Protein AF-A0A965LUW9-F1 (afdb_monomer_lite)

pLDDT: mean 86.74, std 16.19, range [39.56, 98.75]

Foldseek 3Di:
DPPDPDDPDPDPVPDDLDDDPDDDDPLRVVLVVQQVVCVVVVNDDLQSSLVSCVVVVHAQPVRHRDDSVSVVVSCVVVSD

Secondary structure (DSSP, 8-state):
--S-----PPPGGGS-TT--SSPPPHHHHHHHHHHHHHHHTT--SHHHHHHHHHHTT---TTSPPP-HHHHHHHHHHHT-

Structure (mmCIF, N/CA/C/O backbone):
data_AF-A0A965LUW9-F1
#
_entry.id   AF-A0A965LUW9-F1
#
loop_
_atom_site.group_PDB
_atom_site.id
_atom_site.type_symbol
_atom_site.label_atom_id
_atom_site.label_alt_id
_atom_site.label_comp_id
_atom_site.label_asym_id
_atom_site.label_entity_id
_atom_site.label_seq_id
_atom_site.pdbx_PDB_ins_code
_atom_site.Cartn_x
_atom_site.Cartn_y
_atom_site.Cartn_z
_atom_site.occupancy
_atom_site.B_iso_or_equiv
_atom_site.auth_seq_id
_atom_site.auth_comp_id
_atom_site.auth_asym_id
_atom_site.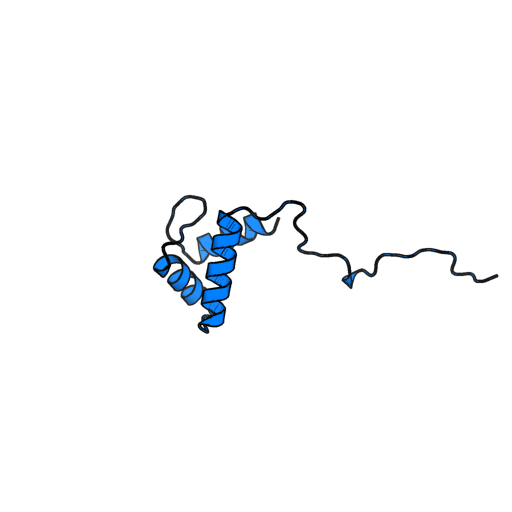auth_atom_id
_atom_site.pdbx_PDB_model_num
ATOM 1 N N . MET A 1 1 ? 38.792 16.641 -37.916 1.00 39.56 1 MET A N 1
ATOM 2 C CA . MET A 1 1 ? 37.386 17.093 -37.953 1.00 39.56 1 MET A CA 1
ATOM 3 C C . MET A 1 1 ? 36.517 15.876 -37.675 1.00 39.56 1 MET A C 1
ATOM 5 O O . MET A 1 1 ? 36.404 15.027 -38.546 1.00 39.56 1 MET A O 1
ATOM 9 N N . ASN A 1 2 ? 36.018 15.720 -36.449 1.00 46.97 2 ASN A N 1
ATOM 10 C CA . ASN A 1 2 ? 35.089 14.643 -36.106 1.00 46.97 2 ASN A CA 1
ATOM 11 C C . ASN A 1 2 ? 33.668 15.219 -36.277 1.00 46.97 2 ASN A C 1
ATOM 13 O O . ASN A 1 2 ? 33.381 16.223 -35.627 1.00 46.97 2 ASN A O 1
ATOM 17 N N . PRO A 1 3 ? 32.809 14.688 -37.165 1.00 55.31 3 PRO A N 1
ATOM 18 C CA . PRO A 1 3 ? 31.516 15.306 -37.487 1.00 55.31 3 PRO A CA 1
ATOM 19 C C . PRO A 1 3 ? 30.457 15.159 -36.378 1.00 55.31 3 PRO A C 1
ATOM 21 O O . PRO A 1 3 ? 29.357 15.686 -36.506 1.00 55.31 3 PRO A O 1
ATOM 24 N N . PHE A 1 4 ? 30.788 14.485 -35.275 1.00 61.88 4 PHE A N 1
ATOM 25 C CA . PHE A 1 4 ? 29.904 14.257 -34.133 1.00 61.88 4 PHE A CA 1
ATOM 26 C C . PHE A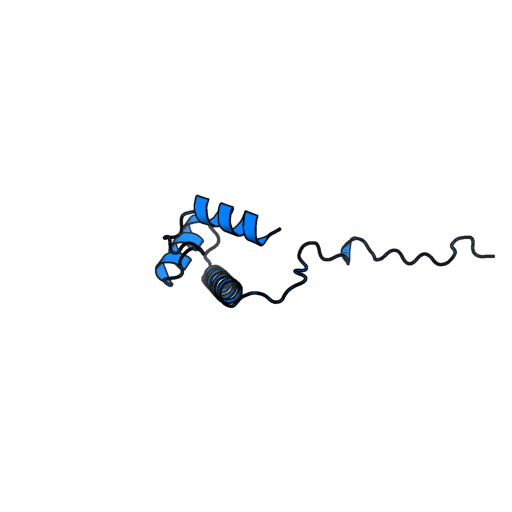 1 4 ? 30.326 15.139 -32.956 1.00 61.88 4 PHE A C 1
ATOM 28 O O . PHE A 1 4 ? 30.905 14.680 -31.973 1.00 61.88 4 PHE A O 1
ATOM 35 N N . GLY A 1 5 ? 30.100 16.443 -33.109 1.00 53.38 5 GLY A N 1
ATOM 36 C CA . GLY A 1 5 ? 30.284 17.417 -32.042 1.00 53.38 5 GLY A CA 1
ATOM 37 C C . GLY A 1 5 ? 29.375 17.123 -30.845 1.00 53.38 5 GLY A C 1
ATOM 38 O O . GLY A 1 5 ? 28.187 16.859 -31.008 1.00 53.38 5 GLY A O 1
ATOM 39 N N . ASP A 1 6 ? 29.994 17.169 -29.668 1.00 62.19 6 ASP A N 1
ATOM 40 C CA . ASP A 1 6 ? 29.455 17.324 -28.314 1.00 62.19 6 ASP A CA 1
ATOM 41 C C . ASP A 1 6 ? 27.927 17.498 -28.193 1.00 62.19 6 ASP A C 1
ATOM 43 O O . ASP A 1 6 ? 27.390 18.603 -28.107 1.00 62.19 6 ASP A O 1
ATOM 47 N N . ARG A 1 7 ? 27.202 16.379 -28.166 1.00 58.59 7 ARG A N 1
ATOM 48 C CA . ARG A 1 7 ? 25.804 16.346 -27.735 1.00 58.59 7 ARG A CA 1
ATOM 49 C C . ARG A 1 7 ? 25.600 15.106 -26.882 1.00 58.59 7 ARG A C 1
ATOM 51 O O . ARG A 1 7 ? 25.161 14.063 -27.356 1.00 58.59 7 ARG A O 1
ATOM 58 N N . ARG A 1 8 ? 25.977 15.214 -25.606 1.00 61.81 8 ARG A N 1
ATOM 59 C CA . ARG A 1 8 ? 25.587 14.241 -24.579 1.00 61.81 8 ARG A CA 1
ATOM 60 C C . ARG A 1 8 ? 24.077 14.347 -24.384 1.00 61.81 8 ARG A C 1
ATOM 62 O O . ARG A 1 8 ? 23.603 15.161 -23.596 1.00 61.81 8 ARG A O 1
ATOM 69 N N . PHE A 1 9 ? 23.312 13.567 -25.136 1.00 59.31 9 PHE A N 1
ATOM 70 C CA . PHE A 1 9 ? 21.940 13.281 -24.747 1.00 59.31 9 PHE A CA 1
ATOM 71 C C . PHE A 1 9 ? 22.010 12.391 -23.501 1.00 59.31 9 PHE A C 1
ATOM 73 O O . PHE A 1 9 ? 22.772 11.424 -23.519 1.00 59.31 9 PHE A O 1
ATOM 80 N N . PRO A 1 10 ? 21.298 12.701 -22.402 1.00 59.94 10 PRO A N 1
ATOM 81 C CA . PRO A 1 10 ? 21.157 11.727 -21.335 1.00 59.94 10 PRO A CA 1
ATOM 82 C C . PRO A 1 10 ? 20.509 10.488 -21.947 1.00 59.94 10 PRO A C 1
ATOM 84 O O . PRO A 1 10 ? 19.466 10.586 -22.598 1.00 59.94 10 PRO A O 1
ATOM 87 N N . GLU A 1 11 ? 21.176 9.352 -21.789 1.00 65.00 11 GLU A N 1
ATOM 88 C CA . GLU A 1 11 ? 20.698 8.058 -22.246 1.00 65.00 11 GLU A CA 1
ATOM 89 C C . GLU A 1 11 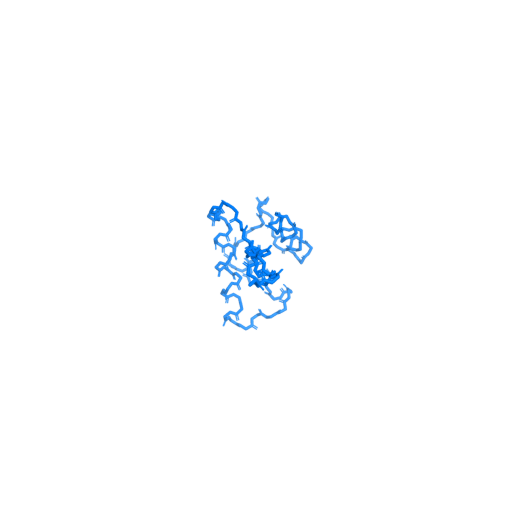? 19.218 7.883 -21.833 1.00 65.00 11 GLU A C 1
ATOM 91 O O . GLU A 1 11 ? 18.909 8.045 -20.650 1.00 65.00 11 GLU A O 1
ATOM 96 N N . PRO A 1 12 ? 18.272 7.604 -22.755 1.00 64.25 12 PRO A N 1
ATOM 97 C CA . PRO A 1 12 ? 16.835 7.585 -22.447 1.00 64.25 12 PRO A CA 1
ATOM 98 C C . PRO A 1 12 ? 16.462 6.626 -21.310 1.00 64.25 12 PRO A C 1
ATOM 100 O O . PRO A 1 12 ? 15.518 6.872 -20.570 1.00 64.25 12 PRO A O 1
ATOM 103 N N . TRP A 1 13 ? 17.243 5.559 -21.145 1.00 61.62 13 TRP A N 1
ATOM 104 C CA . TRP A 1 13 ? 17.106 4.558 -20.088 1.00 61.62 13 TRP A CA 1
ATOM 105 C C . TRP A 1 13 ? 17.652 5.009 -18.721 1.00 61.62 13 TRP A C 1
ATOM 107 O O . TRP A 1 13 ? 17.417 4.338 -17.721 1.00 61.62 13 TRP A O 1
ATOM 117 N N . ALA A 1 14 ? 18.355 6.143 -18.655 1.00 66.88 14 ALA A N 1
ATOM 118 C CA . ALA A 1 14 ? 18.798 6.785 -17.419 1.00 66.88 14 ALA A CA 1
ATOM 119 C C . ALA A 1 14 ? 17.827 7.881 -16.942 1.00 66.88 14 ALA A C 1
ATOM 121 O O . ALA A 1 14 ? 18.069 8.497 -15.902 1.00 66.88 14 ALA A O 1
ATOM 122 N N . GLN A 1 15 ? 16.741 8.148 -17.680 1.00 65.38 15 GLN A N 1
ATOM 123 C CA . GLN A 1 15 ? 15.701 9.066 -17.228 1.00 65.38 15 GLN A CA 1
ATOM 124 C C . GLN A 1 15 ? 14.721 8.329 -16.309 1.00 65.38 15 GLN A C 1
ATOM 126 O O . GLN A 1 15 ? 14.003 7.435 -16.762 1.00 65.38 15 GLN A O 1
ATOM 131 N N . PRO A 1 16 ? 14.664 8.675 -15.012 1.00 68.88 16 PRO A N 1
ATOM 132 C CA . PRO A 1 16 ? 13.776 7.992 -14.092 1.00 68.88 16 PRO A CA 1
ATOM 133 C C . PRO A 1 16 ? 12.317 8.340 -14.412 1.00 68.88 16 PRO A C 1
ATOM 135 O O . PRO A 1 16 ? 11.866 9.461 -14.193 1.00 68.88 16 PRO A O 1
ATOM 138 N N . HIS A 1 17 ? 11.563 7.350 -14.891 1.00 63.41 17 HIS A N 1
ATOM 139 C CA . HIS A 1 17 ? 10.117 7.472 -15.115 1.00 63.41 17 HIS A CA 1
ATOM 140 C C . HIS A 1 17 ? 9.320 7.589 -13.807 1.00 63.41 17 HIS A C 1
ATOM 142 O O . HIS A 1 17 ? 8.198 8.083 -13.813 1.00 63.41 17 HIS A O 1
ATOM 148 N N . GLN A 1 18 ? 9.910 7.163 -12.685 1.00 63.97 18 GLN A N 1
ATOM 149 C CA . GLN A 1 18 ? 9.350 7.286 -11.340 1.00 63.97 18 GLN A CA 1
ATOM 150 C C . GLN A 1 18 ? 10.352 7.936 -10.376 1.00 63.97 18 GLN A C 1
ATOM 152 O O . GLN A 1 18 ? 10.710 7.371 -9.348 1.00 63.97 18 GLN A O 1
ATOM 157 N N . ALA A 1 19 ? 10.827 9.139 -10.705 1.00 66.81 19 ALA A N 1
ATOM 158 C CA . ALA A 1 19 ? 11.498 9.994 -9.728 1.00 66.81 19 ALA A CA 1
ATOM 159 C C . ALA A 1 19 ? 10.514 11.035 -9.201 1.00 66.81 19 ALA A C 1
ATOM 161 O O . ALA A 1 19 ? 10.257 12.051 -9.853 1.00 66.81 19 ALA A O 1
ATOM 162 N N . ARG A 1 20 ? 9.989 10.820 -7.990 1.00 69.50 20 ARG A N 1
ATOM 163 C CA . ARG A 1 20 ? 9.337 11.920 -7.278 1.00 69.50 20 ARG A CA 1
ATOM 164 C C . ARG A 1 20 ? 10.359 13.007 -6.968 1.00 69.50 20 ARG A C 1
ATOM 166 O O . ARG A 1 20 ? 11.489 12.734 -6.577 1.00 69.50 20 ARG A O 1
ATOM 173 N N . ARG A 1 21 ? 9.933 14.261 -7.124 1.00 75.88 21 ARG A N 1
ATOM 174 C CA . ARG A 1 21 ? 10.751 15.450 -6.828 1.00 75.88 21 ARG A CA 1
ATOM 175 C C . ARG A 1 21 ? 10.694 15.866 -5.354 1.00 75.88 21 ARG A C 1
ATOM 177 O O . ARG A 1 21 ? 11.449 16.742 -4.948 1.00 75.88 21 ARG A O 1
ATOM 184 N N . THR A 1 22 ? 9.817 15.236 -4.579 1.00 80.06 22 THR A N 1
ATOM 185 C CA . THR A 1 22 ? 9.564 15.521 -3.163 1.00 80.06 22 THR A CA 1
ATOM 186 C C . THR A 1 22 ? 9.783 14.243 -2.354 1.00 80.06 22 THR A C 1
ATOM 188 O O . THR A 1 22 ? 9.438 13.170 -2.860 1.00 80.06 22 THR A O 1
ATOM 191 N N . PRO A 1 23 ? 10.318 14.328 -1.121 1.00 86.12 23 PRO A N 1
ATOM 192 C CA . PRO A 1 23 ? 10.373 13.183 -0.218 1.00 86.12 23 PRO A CA 1
ATOM 193 C C . PRO A 1 23 ? 8.995 12.520 -0.044 1.00 86.12 23 PRO A C 1
ATOM 195 O O . PRO A 1 23 ? 7.988 13.237 -0.041 1.00 86.12 23 PRO A O 1
ATOM 198 N N . PRO A 1 24 ? 8.933 11.184 0.112 1.00 90.06 24 PRO A N 1
ATOM 199 C CA . PRO A 1 24 ? 7.694 10.503 0.458 1.00 90.06 24 PRO A CA 1
ATOM 200 C C . PRO A 1 24 ? 7.146 11.012 1.790 1.00 90.06 24 PRO A C 1
ATOM 202 O O . PRO A 1 24 ? 7.900 11.306 2.720 1.00 90.06 24 PRO A O 1
ATOM 205 N N . THR A 1 25 ? 5.827 11.086 1.890 1.00 93.06 25 THR A N 1
ATOM 206 C CA . THR A 1 25 ? 5.139 11.339 3.162 1.00 93.06 25 THR A CA 1
ATOM 207 C C . THR A 1 25 ? 5.215 10.118 4.085 1.00 93.06 25 THR A C 1
ATOM 209 O O . THR A 1 25 ? 5.409 8.994 3.623 1.00 93.06 25 THR A O 1
ATOM 212 N N . ASP A 1 26 ? 4.982 10.305 5.387 1.00 95.62 26 ASP A N 1
ATOM 213 C CA . ASP A 1 26 ? 4.924 9.191 6.351 1.00 95.62 26 ASP A CA 1
ATOM 214 C C . ASP A 1 26 ? 3.874 8.143 5.968 1.00 95.62 26 ASP A C 1
ATOM 216 O O . ASP A 1 26 ? 4.106 6.942 6.097 1.00 95.62 26 ASP A O 1
ATOM 220 N N . TYR A 1 27 ? 2.735 8.594 5.436 1.00 94.69 27 TYR A N 1
ATOM 221 C CA . TYR A 1 27 ? 1.701 7.704 4.916 1.00 94.69 27 TYR A CA 1
ATOM 222 C C . TYR A 1 27 ? 2.208 6.877 3.724 1.00 94.69 27 TYR A C 1
ATOM 224 O O . TYR A 1 27 ? 1.984 5.670 3.672 1.00 94.69 27 TYR A O 1
ATOM 232 N N . GLU A 1 28 ? 2.900 7.507 2.771 1.00 94.31 28 GLU A N 1
ATOM 233 C CA . GLU A 1 28 ? 3.466 6.815 1.606 1.00 94.31 28 GLU A CA 1
ATOM 234 C C . GLU A 1 28 ? 4.554 5.815 2.017 1.00 94.31 28 GLU A C 1
ATOM 236 O O . GLU A 1 28 ? 4.585 4.711 1.480 1.00 94.31 28 GLU A O 1
ATOM 241 N N . ASN A 1 29 ? 5.378 6.151 3.015 1.00 95.75 29 ASN A N 1
ATOM 242 C CA . ASN A 1 29 ? 6.354 5.225 3.592 1.00 95.75 29 ASN A CA 1
ATOM 243 C C . ASN A 1 29 ? 5.668 4.025 4.260 1.00 95.75 29 ASN A C 1
ATOM 245 O O . ASN A 1 29 ? 6.036 2.885 3.994 1.00 95.75 29 ASN A O 1
ATOM 249 N N . ALA A 1 30 ? 4.636 4.255 5.078 1.00 96.81 30 ALA A N 1
ATOM 250 C CA . ALA A 1 30 ? 3.890 3.177 5.727 1.00 96.81 30 ALA A CA 1
ATOM 251 C C . ALA A 1 30 ? 3.200 2.253 4.707 1.00 96.81 30 ALA A C 1
ATOM 253 O O . ALA A 1 30 ? 3.213 1.029 4.860 1.00 96.81 30 ALA A O 1
ATOM 254 N N . LEU A 1 31 ? 2.631 2.830 3.644 1.00 96.88 31 LEU A N 1
ATOM 255 C CA . LEU A 1 31 ? 2.041 2.075 2.543 1.00 96.88 31 LEU A CA 1
ATOM 256 C C . LEU A 1 31 ? 3.094 1.233 1.814 1.00 96.88 31 LEU A C 1
ATOM 258 O O . LEU A 1 31 ? 2.858 0.046 1.593 1.00 96.88 31 LEU A O 1
ATOM 262 N N . ALA A 1 32 ? 4.255 1.810 1.492 1.00 95.94 32 ALA A N 1
ATOM 263 C CA . ALA A 1 32 ? 5.357 1.092 0.856 1.00 95.94 32 ALA A CA 1
ATOM 264 C C . ALA A 1 32 ? 5.843 -0.078 1.721 1.00 95.94 32 ALA A C 1
ATOM 266 O O . ALA A 1 32 ? 5.864 -1.212 1.246 1.00 95.94 32 ALA A O 1
ATOM 267 N N . SER A 1 33 ? 6.113 0.155 3.010 1.00 98.19 33 SER A N 1
ATOM 268 C CA . SER A 1 33 ? 6.531 -0.905 3.936 1.00 98.19 33 SER A CA 1
ATOM 269 C C . SER A 1 33 ? 5.498 -2.028 4.045 1.00 98.19 33 SER A C 1
ATOM 271 O O . SER A 1 33 ? 5.865 -3.200 4.111 1.00 98.19 33 SER A O 1
ATOM 273 N N . SER A 1 34 ? 4.200 -1.707 4.032 1.00 98.00 34 SER A N 1
ATOM 274 C CA . SER A 1 34 ? 3.155 -2.734 4.085 1.00 98.00 34 SER A CA 1
ATOM 275 C C . SER A 1 34 ? 3.033 -3.534 2.782 1.00 98.00 34 SER A C 1
ATOM 277 O O . SER A 1 34 ? 2.712 -4.721 2.839 1.00 98.00 34 SER A O 1
ATOM 279 N N . ILE A 1 35 ? 3.285 -2.918 1.623 1.00 97.81 35 ILE A N 1
ATOM 280 C CA . ILE A 1 35 ? 3.317 -3.607 0.323 1.00 97.81 35 ILE A CA 1
ATOM 281 C C . ILE A 1 35 ? 4.552 -4.516 0.235 1.00 97.81 35 ILE A C 1
ATOM 283 O O . ILE A 1 35 ? 4.434 -5.675 -0.160 1.00 97.81 35 ILE A O 1
ATOM 287 N N . GLU A 1 36 ? 5.720 -4.028 0.656 1.00 98.31 36 GLU A N 1
ATOM 288 C CA . GLU A 1 36 ? 6.957 -4.815 0.730 1.00 98.31 36 GLU A CA 1
ATOM 289 C C . GLU A 1 36 ? 6.795 -6.031 1.651 1.00 98.31 36 GLU A C 1
ATOM 291 O O . GLU A 1 36 ? 7.170 -7.142 1.276 1.00 98.31 36 GLU A O 1
ATOM 296 N N . ALA A 1 37 ? 6.170 -5.849 2.819 1.00 98.25 37 ALA A N 1
ATOM 297 C CA . ALA A 1 37 ? 5.875 -6.938 3.746 1.00 98.25 37 ALA A CA 1
ATOM 298 C C . ALA A 1 37 ? 4.930 -7.991 3.139 1.00 98.25 37 ALA A C 1
ATOM 300 O O . ALA A 1 37 ? 5.161 -9.189 3.313 1.00 98.25 37 ALA A O 1
ATOM 301 N N . ALA A 1 38 ? 3.905 -7.568 2.390 1.00 98.44 38 ALA A N 1
ATOM 302 C CA . ALA A 1 38 ? 2.992 -8.482 1.705 1.00 98.44 38 ALA A CA 1
ATOM 303 C C . ALA A 1 38 ? 3.743 -9.363 0.694 1.00 98.44 38 ALA A C 1
ATOM 305 O O . ALA A 1 38 ? 3.625 -10.591 0.721 1.00 98.44 38 ALA A O 1
ATOM 306 N N . PHE A 1 39 ? 4.569 -8.752 -0.158 1.00 98.12 39 PHE A N 1
ATOM 307 C CA . PHE A 1 39 ? 5.353 -9.490 -1.147 1.00 98.12 39 PHE A CA 1
ATOM 308 C C . PHE A 1 39 ? 6.410 -10.392 -0.500 1.00 98.12 39 PHE A C 1
ATOM 310 O O . PHE A 1 39 ? 6.578 -11.534 -0.926 1.00 98.12 39 PHE A O 1
ATOM 317 N N . ALA A 1 40 ? 7.062 -9.945 0.577 1.00 98.25 40 ALA A N 1
ATOM 318 C CA . ALA A 1 40 ? 7.975 -10.783 1.356 1.00 98.25 40 ALA A CA 1
ATOM 319 C C . ALA A 1 40 ? 7.273 -12.016 1.961 1.00 98.25 40 ALA A C 1
ATOM 321 O O . ALA A 1 40 ? 7.894 -13.067 2.111 1.00 98.25 40 ALA A O 1
ATOM 322 N N . ALA A 1 41 ? 5.974 -11.912 2.256 1.00 97.81 41 ALA A N 1
ATOM 323 C CA . ALA A 1 41 ? 5.133 -13.014 2.720 1.00 97.81 41 ALA A CA 1
ATOM 324 C C . ALA A 1 41 ? 4.551 -13.885 1.583 1.00 97.81 41 ALA A C 1
ATOM 326 O O . ALA A 1 41 ? 3.756 -14.787 1.849 1.00 97.81 41 ALA A O 1
ATOM 327 N N . GLY A 1 42 ? 4.927 -13.643 0.323 1.00 98.19 42 GLY A N 1
ATOM 328 C CA . GLY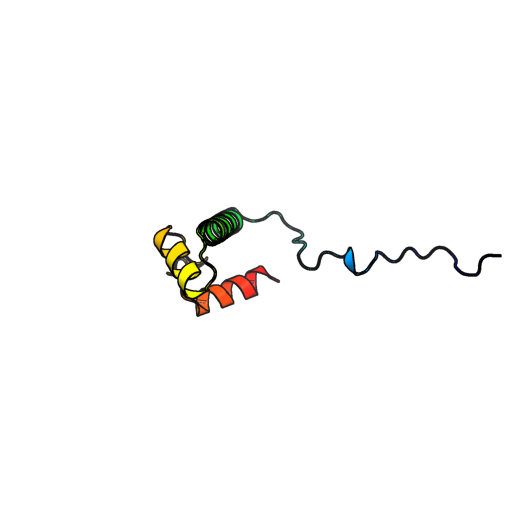 A 1 42 ? 4.455 -14.415 -0.829 1.00 98.19 42 GLY A CA 1
ATOM 329 C C . GLY A 1 42 ? 3.052 -14.036 -1.313 1.00 98.19 42 GLY A C 1
ATOM 330 O O . GLY A 1 42 ? 2.395 -14.833 -1.983 1.00 98.19 42 GLY A O 1
ATOM 331 N N . VAL A 1 43 ? 2.572 -12.841 -0.971 1.00 98.50 43 VAL A N 1
ATOM 332 C CA . VAL A 1 43 ? 1.290 -12.317 -1.447 1.00 98.50 43 VAL A CA 1
ATOM 333 C C . VAL A 1 43 ? 1.499 -11.631 -2.794 1.00 98.50 43 VAL A C 1
ATOM 335 O O . VAL A 1 43 ? 1.980 -10.505 -2.846 1.00 98.50 43 VAL A O 1
ATOM 338 N N . TRP A 1 44 ? 1.133 -12.309 -3.882 1.00 97.06 44 TRP A N 1
ATOM 339 C CA . TRP A 1 44 ? 1.354 -11.808 -5.249 1.00 97.06 44 TRP A CA 1
ATOM 340 C C . TRP A 1 44 ? 0.096 -11.252 -5.918 1.00 97.06 44 TRP A C 1
ATOM 342 O O . TRP A 1 44 ? 0.188 -10.410 -6.806 1.00 97.06 44 TRP A O 1
ATOM 352 N N . GLU A 1 45 ? -1.077 -11.700 -5.474 1.00 98.25 45 GLU A N 1
ATOM 353 C CA . GLU A 1 45 ? -2.361 -11.306 -6.051 1.00 98.25 45 GLU A CA 1
ATOM 354 C C . GLU A 1 45 ? -2.938 -10.068 -5.361 1.00 98.25 45 GLU A C 1
ATOM 356 O O . GLU A 1 45 ? -2.838 -9.911 -4.139 1.00 98.25 45 GLU A O 1
ATOM 361 N N . LEU A 1 46 ? -3.611 -9.212 -6.136 1.00 98.25 46 LEU A N 1
ATOM 362 C CA . LEU A 1 46 ? -4.169 -7.946 -5.646 1.00 98.25 46 LEU A CA 1
ATOM 363 C C . LEU A 1 46 ? -5.164 -8.144 -4.492 1.00 98.25 46 LEU A C 1
ATOM 365 O O . LEU A 1 46 ? -5.135 -7.402 -3.510 1.00 98.25 46 LEU A O 1
ATOM 369 N N . SER A 1 47 ? -6.014 -9.165 -4.578 1.00 98.38 47 SER A N 1
ATOM 370 C CA . SER A 1 47 ? -6.969 -9.511 -3.520 1.00 98.38 47 SER A CA 1
ATOM 371 C C . SER A 1 47 ? -6.262 -9.879 -2.209 1.00 98.38 47 SER A C 1
ATOM 373 O O . SER A 1 47 ? -6.669 -9.441 -1.130 1.00 98.38 47 SER A O 1
ATOM 375 N N . GLY A 1 48 ? -5.153 -10.619 -2.301 1.00 98.56 48 GLY A N 1
ATOM 376 C CA . GLY A 1 48 ? -4.301 -10.955 -1.166 1.00 98.56 48 GLY A CA 1
ATOM 377 C C . GLY A 1 48 ? -3.620 -9.722 -0.575 1.00 98.56 48 GLY A C 1
ATOM 378 O O . GLY A 1 48 ? -3.587 -9.567 0.646 1.00 98.56 48 GLY A O 1
ATOM 379 N N . LEU A 1 49 ? -3.131 -8.811 -1.421 1.00 98.56 49 LEU A N 1
ATOM 380 C CA . LEU A 1 49 ? -2.514 -7.564 -0.972 1.00 98.56 49 LEU A CA 1
ATOM 381 C C . LEU A 1 49 ? -3.523 -6.704 -0.203 1.00 98.56 49 LEU A C 1
ATOM 383 O O . LEU A 1 49 ? -3.244 -6.262 0.907 1.00 98.56 49 LEU A O 1
ATOM 387 N N . VAL A 1 50 ? -4.729 -6.526 -0.744 1.00 98.50 50 VAL A N 1
ATOM 388 C CA . VAL A 1 50 ? -5.819 -5.795 -0.080 1.00 98.50 50 VAL A CA 1
ATOM 389 C C . VAL A 1 50 ? -6.177 -6.419 1.273 1.00 98.50 50 VAL A C 1
ATOM 391 O O . VAL A 1 50 ? -6.393 -5.694 2.249 1.00 98.50 50 VAL A O 1
ATOM 394 N N . ALA A 1 51 ? -6.220 -7.751 1.362 1.00 98.50 51 ALA A N 1
ATOM 395 C CA . ALA A 1 51 ? -6.439 -8.443 2.628 1.00 98.50 51 ALA A CA 1
ATOM 396 C C . ALA A 1 51 ? -5.297 -8.177 3.625 1.00 98.50 51 ALA A C 1
ATOM 398 O O . ALA A 1 51 ? -5.568 -7.879 4.789 1.00 98.50 51 ALA A O 1
ATOM 399 N N . HIS A 1 52 ? -4.043 -8.210 3.164 1.00 98.50 52 HIS A N 1
ATOM 400 C CA . HIS A 1 52 ? -2.867 -7.931 3.988 1.00 98.50 52 HIS A CA 1
ATOM 401 C C . HIS A 1 52 ? -2.879 -6.500 4.547 1.00 98.50 52 HIS A C 1
ATOM 403 O O . HIS A 1 52 ? -2.718 -6.311 5.752 1.00 98.50 52 HIS A O 1
ATOM 409 N N . LEU A 1 53 ? -3.167 -5.499 3.707 1.00 98.25 53 LEU A N 1
ATOM 410 C CA . LEU A 1 53 ? -3.270 -4.094 4.122 1.00 98.25 53 LEU A CA 1
ATOM 411 C C . LEU A 1 53 ? -4.351 -3.893 5.197 1.00 98.25 53 LEU A C 1
ATOM 413 O O . LEU A 1 53 ? -4.119 -3.230 6.208 1.00 98.25 53 LEU A O 1
ATOM 417 N N . ASN A 1 54 ? -5.530 -4.493 4.998 1.00 98.31 54 ASN A N 1
ATOM 418 C CA . ASN A 1 54 ? -6.627 -4.407 5.962 1.00 98.31 54 ASN A CA 1
ATOM 419 C C . ASN A 1 54 ? -6.301 -5.127 7.281 1.00 98.31 54 ASN A C 1
ATOM 421 O O . ASN A 1 54 ? -6.649 -4.614 8.345 1.00 98.31 54 ASN A O 1
ATOM 425 N N . ALA A 1 55 ? -5.632 -6.282 7.229 1.00 98.06 55 ALA A N 1
ATOM 426 C CA . ALA A 1 55 ? -5.197 -7.013 8.419 1.00 98.06 55 ALA A CA 1
ATOM 427 C C . ALA A 1 55 ? -4.140 -6.234 9.220 1.00 98.06 55 ALA A C 1
ATOM 429 O O . ALA A 1 55 ? -4.179 -6.240 10.448 1.00 98.06 55 ALA A O 1
ATOM 430 N N . GLY A 1 56 ? -3.251 -5.507 8.534 1.00 96.12 56 GLY A N 1
ATOM 431 C CA . GLY A 1 56 ? -2.282 -4.589 9.141 1.00 96.12 56 GLY A CA 1
ATOM 432 C C . GLY A 1 56 ? -2.889 -3.290 9.686 1.00 96.12 56 GLY A C 1
ATOM 433 O O . GLY A 1 56 ? -2.171 -2.468 10.249 1.00 96.12 56 GLY A O 1
ATOM 434 N N . GLY A 1 57 ? -4.200 -3.077 9.523 1.00 96.88 57 GLY A N 1
ATOM 435 C CA . GLY A 1 57 ? -4.908 -1.894 10.015 1.00 96.88 57 GLY A CA 1
AT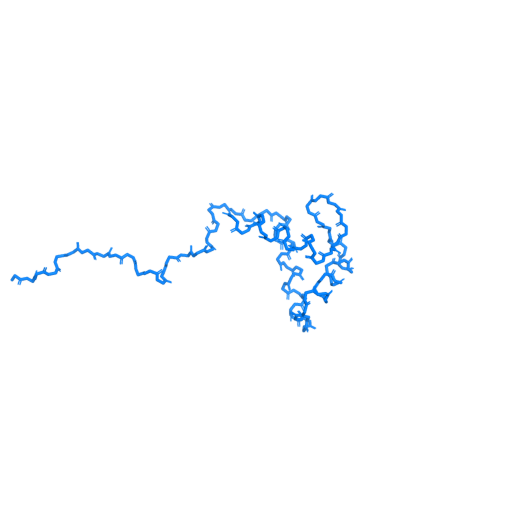OM 436 C C . GLY A 1 57 ? -4.685 -0.622 9.192 1.00 96.88 57 GLY A C 1
ATOM 437 O O . GLY A 1 57 ? -5.246 0.421 9.535 1.00 96.88 57 GLY A O 1
ATOM 438 N N . LEU A 1 58 ? -3.922 -0.690 8.095 1.00 97.31 58 LEU A N 1
ATOM 439 C CA . LEU A 1 58 ? -3.713 0.450 7.213 1.00 97.31 58 LEU A CA 1
ATOM 440 C C . LEU A 1 58 ? -5.016 0.769 6.470 1.00 97.31 58 LEU A C 1
ATOM 442 O O . LEU A 1 58 ? -5.690 -0.117 5.942 1.00 97.31 58 LEU A O 1
ATOM 446 N N . ARG A 1 59 ? -5.372 2.051 6.408 1.00 98.00 59 ARG A N 1
ATOM 447 C CA . ARG A 1 59 ? -6.547 2.550 5.680 1.00 98.00 59 ARG A CA 1
ATOM 448 C C . ARG A 1 59 ? -6.119 3.345 4.460 1.00 98.00 59 ARG A C 1
ATOM 450 O O . ARG A 1 59 ? -4.963 3.744 4.359 1.00 98.00 59 ARG A O 1
ATOM 457 N N . THR A 1 60 ? -7.054 3.580 3.545 1.00 97.56 60 THR A N 1
ATOM 458 C CA . THR A 1 60 ? -6.829 4.514 2.435 1.00 97.56 60 THR A CA 1
ATOM 459 C C . THR A 1 60 ? -6.505 5.918 2.968 1.00 97.56 60 THR A C 1
ATOM 461 O O . THR A 1 60 ? -6.783 6.205 4.137 1.00 97.56 60 THR A O 1
ATOM 464 N N . PRO A 1 61 ? -6.016 6.856 2.131 1.00 95.94 61 PRO A N 1
ATOM 465 C CA . PRO A 1 61 ? -5.784 8.237 2.569 1.00 95.94 61 PRO A CA 1
ATOM 466 C C . PRO A 1 61 ? -7.051 8.925 3.107 1.00 95.94 61 PRO A C 1
ATOM 468 O O . PRO A 1 61 ? -6.967 9.878 3.873 1.00 95.94 61 PRO A O 1
ATOM 471 N N . SER A 1 62 ? -8.231 8.438 2.708 1.00 94.88 62 SER A N 1
ATOM 472 C CA . SER A 1 62 ? -9.540 8.911 3.172 1.00 94.88 62 SER A CA 1
ATOM 473 C C . SER A 1 62 ? -10.056 8.173 4.417 1.00 94.88 62 SER A C 1
ATOM 475 O O . SER A 1 62 ? -11.173 8.434 4.853 1.00 94.88 62 SER A O 1
ATOM 477 N N . GLY A 1 63 ? -9.275 7.255 4.992 1.00 96.69 63 GLY A N 1
ATOM 478 C CA . GLY A 1 63 ? -9.634 6.493 6.192 1.00 96.69 63 GLY A CA 1
ATOM 479 C C . GLY A 1 63 ? -10.526 5.272 5.938 1.00 96.69 63 GLY A C 1
ATOM 480 O O . GLY A 1 63 ? -10.993 4.646 6.887 1.00 96.69 63 GLY A O 1
ATOM 481 N N . GLU A 1 64 ? -10.759 4.897 4.681 1.00 97.94 64 GLU A N 1
ATOM 482 C CA . GLU A 1 64 ? -11.639 3.780 4.332 1.00 97.94 64 GLU A CA 1
ATOM 483 C C . GLU A 1 64 ? -10.899 2.427 4.328 1.00 97.94 64 GLU A C 1
ATOM 485 O O . GLU A 1 64 ? -9.676 2.379 4.160 1.00 97.94 64 GLU A O 1
ATOM 490 N N . PRO A 1 65 ? -11.619 1.297 4.464 1.00 98.25 65 PRO A N 1
ATOM 491 C CA . PRO A 1 65 ? -11.059 -0.026 4.203 1.00 98.25 65 PRO A CA 1
ATOM 492 C C . PRO A 1 65 ? -10.605 -0.192 2.752 1.00 98.25 65 PRO A C 1
ATOM 494 O O . PRO A 1 65 ? -11.247 0.315 1.822 1.00 98.25 65 PRO A O 1
ATOM 497 N N . TRP A 1 66 ? -9.544 -0.973 2.557 1.00 98.56 66 TRP A N 1
ATOM 498 C CA . TRP A 1 66 ? -9.047 -1.289 1.225 1.00 98.56 66 TRP A CA 1
ATOM 499 C C . TRP A 1 66 ? -10.007 -2.209 0.476 1.00 98.56 66 TRP A C 1
ATOM 501 O O . TRP A 1 66 ? -10.493 -3.204 1.015 1.00 98.56 66 TRP A O 1
ATOM 511 N N . THR A 1 67 ? -10.231 -1.866 -0.788 1.00 98.75 67 THR A N 1
ATOM 512 C CA . THR A 1 67 ? -10.804 -2.711 -1.838 1.00 98.75 67 THR A CA 1
ATOM 513 C C . THR A 1 67 ? -9.867 -2.640 -3.041 1.00 98.75 67 THR A C 1
ATOM 515 O O . THR A 1 67 ? -9.067 -1.707 -3.135 1.00 98.75 67 THR A O 1
ATOM 518 N N . GLU A 1 68 ? -9.966 -3.579 -3.981 1.00 98.62 68 GLU A N 1
ATOM 519 C CA . GLU A 1 68 ? -9.136 -3.566 -5.198 1.00 98.62 68 GLU A CA 1
ATOM 520 C C . GLU A 1 68 ? -9.320 -2.268 -6.000 1.00 98.62 68 GLU A C 1
ATOM 522 O O . GLU A 1 68 ? -8.347 -1.644 -6.417 1.00 98.62 68 GLU A O 1
ATOM 527 N N . ALA A 1 69 ? -10.565 -1.792 -6.117 1.00 98.50 69 ALA A N 1
ATOM 528 C CA . ALA A 1 69 ? -10.877 -0.525 -6.775 1.00 98.50 69 ALA A CA 1
ATOM 529 C C . ALA A 1 69 ? -10.188 0.669 -6.091 1.00 98.50 69 ALA A C 1
ATOM 531 O O . ALA A 1 69 ? -9.509 1.456 -6.748 1.00 98.50 69 ALA A O 1
ATOM 532 N N . ARG A 1 70 ? -10.287 0.768 -4.757 1.00 98.31 70 ARG A N 1
ATOM 533 C CA . ARG A 1 70 ? -9.627 1.838 -3.991 1.00 98.31 70 ARG A CA 1
ATOM 534 C C . ARG A 1 70 ? -8.104 1.751 -4.082 1.00 98.31 70 ARG A C 1
ATOM 536 O O . ARG A 1 70 ? -7.449 2.788 -4.109 1.00 98.31 70 ARG A O 1
ATOM 543 N N . TYR A 1 71 ? -7.541 0.542 -4.132 1.00 97.75 71 TYR A N 1
ATOM 544 C CA . TYR A 1 71 ? -6.110 0.346 -4.359 1.00 97.75 71 TYR A CA 1
ATOM 545 C C . TYR A 1 71 ? -5.677 0.960 -5.691 1.00 97.75 71 TYR A C 1
ATOM 547 O O . TYR A 1 71 ? -4.800 1.824 -5.708 1.00 97.75 71 TYR A O 1
ATOM 555 N N . CYS A 1 72 ? -6.342 0.587 -6.785 1.00 97.12 72 CYS A N 1
ATOM 556 C CA . CYS A 1 72 ? -6.062 1.133 -8.110 1.00 97.12 72 CYS A CA 1
ATOM 557 C C . CYS A 1 72 ? -6.206 2.663 -8.146 1.00 97.12 72 CYS A C 1
ATOM 559 O O . CYS A 1 72 ? -5.322 3.343 -8.667 1.00 97.12 72 CYS A O 1
ATOM 561 N N . ASP A 1 73 ? -7.258 3.215 -7.536 1.00 97.38 73 ASP A N 1
ATOM 562 C CA . ASP A 1 73 ? -7.481 4.663 -7.475 1.00 97.38 73 ASP A CA 1
ATOM 563 C C . ASP A 1 73 ? -6.365 5.399 -6.726 1.00 97.38 73 ASP A C 1
ATOM 565 O O . ASP A 1 73 ? -5.901 6.454 -7.169 1.00 97.38 73 ASP A O 1
ATOM 569 N N . VAL A 1 74 ? -5.919 4.861 -5.588 1.00 96.12 74 VAL A N 1
ATOM 570 C CA . VAL A 1 74 ? -4.820 5.452 -4.816 1.00 96.12 74 VAL A CA 1
ATOM 571 C C . VAL A 1 74 ? -3.518 5.374 -5.608 1.00 96.12 74 VAL A C 1
ATOM 573 O O . VAL A 1 74 ? -2.836 6.390 -5.732 1.00 96.12 74 VAL A O 1
ATOM 576 N N . MET A 1 75 ? -3.196 4.227 -6.210 1.00 95.19 75 MET A N 1
ATOM 577 C CA . MET A 1 75 ? -1.972 4.069 -7.004 1.00 95.19 75 MET A CA 1
ATOM 578 C C . MET A 1 75 ? -1.953 4.990 -8.228 1.00 95.19 75 MET A C 1
ATOM 580 O O . MET A 1 75 ? -0.940 5.632 -8.500 1.00 95.19 75 MET A O 1
ATOM 584 N N . ALA A 1 76 ? -3.090 5.154 -8.908 1.00 93.12 76 ALA A N 1
ATOM 585 C CA . ALA A 1 76 ? -3.229 6.085 -10.026 1.00 93.12 76 ALA A CA 1
ATOM 586 C C . ALA A 1 76 ? -3.054 7.558 -9.612 1.00 93.12 76 ALA A C 1
ATOM 588 O O . ALA A 1 76 ? -2.628 8.381 -10.423 1.00 93.12 76 ALA A O 1
ATOM 589 N N . ARG A 1 77 ? -3.386 7.916 -8.363 1.00 90.81 77 ARG A N 1
ATOM 590 C CA . ARG A 1 77 ? -3.136 9.260 -7.812 1.00 90.81 77 ARG A CA 1
ATOM 591 C C . ARG A 1 77 ? -1.676 9.448 -7.408 1.00 90.81 77 ARG A C 1
ATOM 593 O O . ARG A 1 77 ? -1.132 10.518 -7.652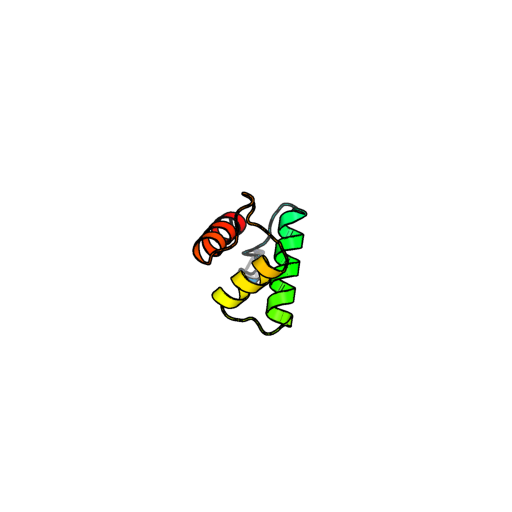 1.00 90.81 77 ARG A O 1
ATOM 600 N N . LEU A 1 78 ? -1.063 8.432 -6.799 1.00 88.69 78 LEU A N 1
ATOM 601 C CA . LEU A 1 78 ? 0.314 8.491 -6.300 1.00 88.69 78 LEU A CA 1
ATOM 602 C C . LEU A 1 78 ? 1.368 8.453 -7.408 1.00 88.69 78 LEU A C 1
ATOM 604 O O . LEU A 1 78 ? 2.444 9.016 -7.211 1.00 88.69 78 LEU A O 1
ATOM 608 N N . GLY A 1 79 ? 1.064 7.790 -8.527 1.00 80.88 79 GLY A N 1
ATOM 609 C CA . GLY A 1 79 ? 1.945 7.653 -9.688 1.00 80.88 79 GLY A CA 1
ATOM 610 C C . GLY A 1 79 ? 1.941 8.838 -10.661 1.00 80.88 79 GLY A C 1
ATOM 611 O O . GLY A 1 79 ? 2.498 8.704 -11.748 1.00 80.88 79 GLY A O 1
ATOM 612 N N . ARG A 1 80 ? 1.295 9.956 -10.307 1.00 70.81 80 ARG A N 1
ATOM 613 C CA . ARG A 1 80 ? 1.410 11.243 -11.016 1.00 70.81 80 ARG A CA 1
ATOM 614 C C . ARG A 1 80 ? 2.605 12.037 -10.500 1.00 70.81 80 ARG A C 1
ATOM 616 O O . ARG A 1 80 ? 3.171 12.792 -11.317 1.00 70.81 80 ARG A O 1
#

Radius of gyration: 18.94 Å; chains: 1; bounding box: 49×32×48 Å

Sequence (80 aa):
MNPFGDRRFPEPWAQPHQARRTPPTDYENALASSIEAAFAAGVWELSGLVAHLNAGGLRTPSGEPWTEARYCDVMARLGR